Protein AF-A0A848WDL8-F1 (afdb_monomer_lite)

Radius of gyration: 18.48 Å; chains: 1; bounding box: 43×24×56 Å

pLDDT: mean 81.34, std 10.15, range [58.34, 93.75]

Secondary structure (DSSP, 8-state):
-HHHHHHHHHHHHHHHHHHHHHHHHHHHHHTS---GGGGGSHHHHHHHHHHHHHHHHHHHHHHHHHHHS-----

Sequence (74 aa):
TYIVATFFGIIPGTFVYASVGNGLGALFDAGDDPDLGIIFEPQFLAPLIGLAVLAVIPVIYKKFQKSRNQAPSA

Foldseek 3Di:
DVVVCCVVVCVLVVVLVVLQVVLVVVVVVVVDDDDPCSCVDCSNVVSVVSVVCVVCVVVVVVVVVVVVPPDPPD

Structure (mmCIF, N/CA/C/O backbone):
data_AF-A0A848WDL8-F1
#
_entry.id   AF-A0A848WDL8-F1
#
loop_
_atom_site.group_PDB
_atom_site.id
_atom_site.type_symbol
_atom_site.label_atom_id
_atom_site.label_alt_id
_atom_site.label_comp_id
_atom_site.label_asym_id
_atom_site.label_entity_id
_atom_site.label_seq_id
_atom_site.pdbx_PDB_ins_code
_atom_site.Cartn_x
_atom_site.Cartn_y
_atom_site.Cartn_z
_atom_site.occupancy
_atom_site.B_iso_or_equiv
_atom_site.auth_seq_id
_atom_site.auth_comp_id
_atom_site.auth_asym_id
_atom_site.auth_atom_id
_atom_site.pdbx_PDB_model_num
ATOM 1 N N . THR A 1 1 ? -23.444 -10.475 5.585 1.00 68.19 1 THR A N 1
ATOM 2 C CA . THR A 1 1 ? -22.589 -9.368 5.087 1.00 68.19 1 THR A CA 1
ATOM 3 C C . THR A 1 1 ? -21.106 -9.725 4.952 1.00 68.19 1 THR A C 1
ATOM 5 O O . THR A 1 1 ? -20.349 -8.889 4.487 1.00 68.19 1 THR A O 1
ATOM 8 N N . TYR A 1 2 ? -20.668 -10.952 5.286 1.00 86.69 2 TYR A N 1
ATOM 9 C CA . TYR A 1 2 ? -19.247 -11.346 5.241 1.00 86.69 2 TYR A CA 1
ATOM 10 C C . TYR A 1 2 ? -18.608 -11.201 3.848 1.00 86.69 2 TYR A C 1
ATOM 12 O O . TYR A 1 2 ? -17.600 -10.523 3.723 1.00 86.69 2 TYR A O 1
ATOM 20 N N . ILE A 1 3 ? -19.241 -11.733 2.792 1.00 93.75 3 ILE A N 1
ATOM 21 C CA . ILE A 1 3 ? -18.730 -11.641 1.408 1.00 93.75 3 ILE A CA 1
ATOM 22 C C . ILE A 1 3 ? -18.526 -10.183 0.982 1.00 93.75 3 ILE A C 1
ATOM 24 O O . ILE A 1 3 ? -17.481 -9.840 0.448 1.00 93.75 3 ILE A O 1
ATOM 28 N N . VAL A 1 4 ? -19.502 -9.319 1.265 1.00 93.50 4 VAL A N 1
ATOM 29 C CA . VAL A 1 4 ? -19.445 -7.892 0.923 1.00 93.50 4 VAL A CA 1
ATOM 30 C C . VAL A 1 4 ? -18.315 -7.194 1.685 1.00 93.50 4 VAL A C 1
ATOM 32 O O . VAL A 1 4 ? -17.529 -6.468 1.086 1.00 93.50 4 VAL A O 1
ATOM 35 N N . ALA A 1 5 ? -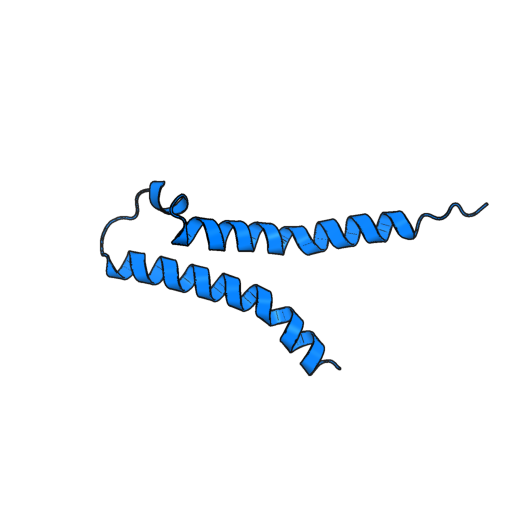18.185 -7.454 2.989 1.00 90.50 5 ALA A N 1
ATOM 36 C CA . ALA A 1 5 ? -17.114 -6.887 3.805 1.00 90.50 5 ALA A CA 1
ATOM 37 C C . ALA A 1 5 ? -15.722 -7.341 3.331 1.00 90.50 5 ALA A C 1
ATOM 39 O O . ALA A 1 5 ? -14.816 -6.519 3.221 1.00 90.50 5 ALA A O 1
ATOM 40 N N . THR A 1 6 ? -15.563 -8.623 2.997 1.00 91.25 6 THR A N 1
ATOM 41 C CA . THR A 1 6 ? -14.314 -9.172 2.454 1.00 91.25 6 THR A CA 1
ATOM 42 C C . THR A 1 6 ? -13.998 -8.596 1.079 1.00 91.25 6 THR A C 1
ATOM 44 O O . THR A 1 6 ? -12.861 -8.198 0.838 1.00 91.25 6 THR A O 1
ATOM 47 N N . PHE A 1 7 ? -14.998 -8.499 0.198 1.00 92.88 7 PHE A N 1
ATOM 48 C CA . PHE A 1 7 ? -14.841 -7.940 -1.142 1.00 92.88 7 PHE A CA 1
ATOM 49 C C . PHE A 1 7 ? -14.291 -6.513 -1.069 1.00 92.88 7 PHE A C 1
ATOM 51 O O . PHE A 1 7 ? -13.227 -6.234 -1.613 1.00 92.88 7 PHE A O 1
ATOM 58 N N . PHE A 1 8 ? -14.939 -5.634 -0.302 1.00 91.62 8 PHE A N 1
ATOM 59 C CA . PHE A 1 8 ? -14.474 -4.255 -0.145 1.00 91.62 8 PHE A CA 1
ATOM 60 C C . PHE A 1 8 ? -13.173 -4.129 0.655 1.00 91.62 8 PHE A C 1
ATOM 62 O O . PHE A 1 8 ? -12.378 -3.237 0.374 1.00 91.62 8 PHE A O 1
ATOM 69 N N . GLY A 1 9 ? -12.932 -5.009 1.629 1.00 89.25 9 GLY A N 1
ATOM 70 C CA . GLY A 1 9 ? -11.715 -4.980 2.439 1.00 89.25 9 GLY A CA 1
ATOM 71 C C . GLY A 1 9 ? -10.453 -5.382 1.670 1.00 89.25 9 GLY A C 1
ATOM 72 O O . GLY A 1 9 ? -9.395 -4.801 1.896 1.00 89.25 9 GLY A O 1
ATOM 73 N N . ILE A 1 10 ? -10.555 -6.350 0.754 1.00 92.75 10 ILE A N 1
ATOM 74 C CA . ILE A 1 10 ? -9.403 -6.882 0.009 1.00 92.75 10 ILE A CA 1
ATOM 75 C C . ILE A 1 10 ? -9.036 -6.004 -1.194 1.00 92.75 10 ILE A C 1
ATOM 77 O O . ILE A 1 10 ? -7.843 -5.827 -1.443 1.00 92.75 10 ILE A O 1
ATOM 81 N N . ILE A 1 11 ? -10.020 -5.412 -1.891 1.00 92.50 11 ILE A N 1
ATOM 82 C CA . ILE A 1 11 ? -9.818 -4.566 -3.089 1.00 92.50 11 ILE A CA 1
ATOM 83 C C . ILE A 1 11 ? -8.630 -3.595 -2.968 1.00 92.50 11 ILE A C 1
ATOM 85 O O . ILE A 1 11 ? -7.737 -3.660 -3.819 1.00 92.50 11 ILE A O 1
ATOM 89 N N . PRO A 1 12 ? -8.561 -2.718 -1.946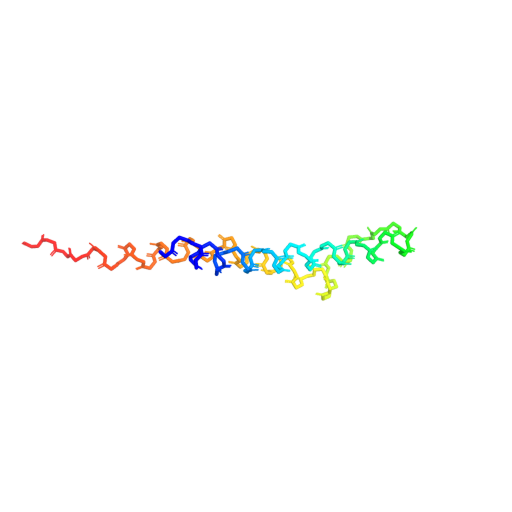 1.00 86.62 12 PRO A N 1
ATOM 90 C CA . PRO A 1 12 ? -7.481 -1.739 -1.858 1.00 86.62 12 PRO A CA 1
ATOM 91 C C . PRO A 1 12 ? -6.104 -2.398 -1.700 1.00 86.62 12 PRO A C 1
ATOM 93 O O . PRO A 1 12 ? -5.144 -1.956 -2.329 1.00 86.62 12 PRO A O 1
ATOM 96 N N . GLY A 1 13 ? -6.006 -3.488 -0.932 1.00 87.31 13 GLY A N 1
ATOM 97 C CA . GLY A 1 13 ? -4.761 -4.246 -0.781 1.00 87.31 13 GLY A CA 1
ATOM 98 C C . GLY A 1 13 ? -4.332 -4.926 -2.080 1.00 87.31 13 GLY A C 1
ATOM 99 O O . GLY A 1 13 ? -3.174 -4.824 -2.481 1.00 87.31 13 GLY A O 1
ATOM 100 N N . THR A 1 14 ? -5.273 -5.562 -2.783 1.00 91.06 14 THR A N 1
ATOM 101 C CA . THR A 1 14 ? -4.994 -6.219 -4.069 1.00 91.06 14 THR A CA 1
ATOM 102 C C . THR A 1 14 ? -4.595 -5.243 -5.162 1.00 91.06 14 THR A C 1
ATOM 104 O O . THR A 1 14 ? -3.713 -5.562 -5.951 1.00 91.06 14 THR A O 1
ATOM 107 N N . PHE A 1 15 ? -5.195 -4.051 -5.201 1.00 90.50 15 PHE A N 1
ATOM 108 C CA . PHE A 1 15 ? -4.853 -3.030 -6.187 1.00 90.50 15 PHE A CA 1
ATOM 109 C C . PHE A 1 15 ? -3.389 -2.597 -6.053 1.00 90.50 15 PHE A C 1
ATOM 111 O O . PHE A 1 15 ? -2.647 -2.574 -7.036 1.00 90.50 15 PHE A O 1
ATOM 118 N N . VAL A 1 16 ? -2.950 -2.318 -4.824 1.00 88.69 16 VAL A N 1
ATOM 119 C CA . VAL A 1 16 ? -1.561 -1.932 -4.560 1.00 88.69 16 VAL A CA 1
ATOM 120 C C . VAL A 1 16 ? -0.605 -3.089 -4.850 1.00 88.69 16 VAL A C 1
ATOM 122 O O . VAL A 1 16 ? 0.402 -2.883 -5.523 1.00 88.69 16 VAL A O 1
ATOM 125 N N . TYR A 1 17 ? -0.943 -4.312 -4.430 1.00 87.62 17 TYR A N 1
ATOM 126 C CA . TYR A 1 17 ? -0.129 -5.500 -4.703 1.00 87.62 17 TYR A CA 1
ATOM 127 C C . TYR A 1 17 ? 0.057 -5.759 -6.209 1.00 87.62 17 TYR A C 1
ATOM 129 O O . TYR A 1 17 ? 1.181 -5.959 -6.667 1.00 87.62 17 TYR A O 1
ATOM 137 N N . ALA A 1 18 ? -1.021 -5.683 -6.995 1.00 89.56 18 ALA A N 1
ATOM 138 C CA . ALA A 1 18 ? -0.965 -5.832 -8.448 1.00 89.56 18 ALA A CA 1
ATOM 139 C C . ALA A 1 18 ? -0.136 -4.721 -9.117 1.00 89.56 18 ALA A C 1
ATOM 141 O O . ALA A 1 18 ? 0.613 -4.990 -10.052 1.00 89.56 18 ALA A O 1
ATOM 142 N N . SER A 1 19 ? -0.224 -3.486 -8.610 1.00 86.75 19 SER A N 1
ATOM 143 C CA . SER A 1 19 ? 0.540 -2.347 -9.136 1.00 86.75 19 SER A CA 1
ATOM 144 C C . SER A 1 19 ? 2.050 -2.517 -8.923 1.00 86.75 19 SER A C 1
ATOM 146 O O . SER A 1 19 ? 2.824 -2.253 -9.839 1.00 86.75 19 SER A O 1
ATOM 148 N N . VAL A 1 20 ? 2.470 -3.018 -7.751 1.00 85.44 20 VAL A N 1
ATOM 149 C CA . VAL A 1 20 ? 3.881 -3.361 -7.481 1.00 85.44 20 VAL A CA 1
ATOM 150 C C . VAL A 1 20 ? 4.365 -4.455 -8.433 1.00 85.44 20 VAL A C 1
ATOM 152 O O . VAL A 1 20 ? 5.430 -4.319 -9.029 1.00 85.44 20 VAL A O 1
ATOM 155 N N . GLY A 1 21 ? 3.581 -5.525 -8.602 1.00 84.00 21 GLY A N 1
ATOM 156 C CA . GLY A 1 21 ? 3.934 -6.625 -9.502 1.00 84.00 21 GLY A CA 1
ATOM 157 C C . GLY A 1 21 ? 4.099 -6.179 -10.957 1.00 84.00 21 GLY A C 1
ATOM 158 O O . GLY A 1 21 ? 5.046 -6.600 -11.612 1.00 84.00 21 GLY A O 1
ATOM 159 N N . ASN A 1 22 ? 3.230 -5.285 -11.439 1.00 84.50 22 ASN A N 1
ATOM 160 C CA . ASN A 1 22 ? 3.321 -4.726 -12.790 1.00 84.50 22 ASN A CA 1
ATOM 161 C C . ASN A 1 22 ? 4.604 -3.904 -12.996 1.00 84.50 22 ASN A C 1
ATOM 163 O O . ASN A 1 22 ? 5.275 -4.057 -14.012 1.00 84.50 22 ASN A O 1
ATOM 167 N N . GLY A 1 23 ? 4.977 -3.078 -12.011 1.00 80.00 23 GLY A N 1
ATOM 168 C CA . GLY A 1 23 ? 6.240 -2.340 -12.054 1.00 80.00 23 GLY A CA 1
ATOM 169 C C . GLY A 1 23 ? 7.444 -3.282 -12.099 1.00 80.00 23 GLY A C 1
ATOM 170 O O . GLY A 1 23 ? 8.319 -3.124 -12.941 1.00 80.00 23 GLY A O 1
ATOM 171 N N . LEU A 1 24 ? 7.488 -4.289 -11.218 1.00 79.44 24 LEU A N 1
ATOM 172 C CA . LEU A 1 24 ? 8.604 -5.243 -11.176 1.00 79.44 24 LEU A CA 1
ATOM 173 C C . LEU A 1 24 ? 8.701 -6.083 -12.458 1.00 79.44 24 LEU A C 1
ATOM 175 O O . LEU A 1 24 ? 9.805 -6.328 -12.928 1.00 79.44 24 LEU A O 1
ATOM 179 N N . GLY A 1 25 ? 7.568 -6.478 -13.048 1.00 79.38 25 GLY A N 1
ATOM 180 C CA . GLY A 1 25 ? 7.533 -7.154 -14.348 1.00 79.38 25 GLY A CA 1
ATOM 181 C C . GLY A 1 2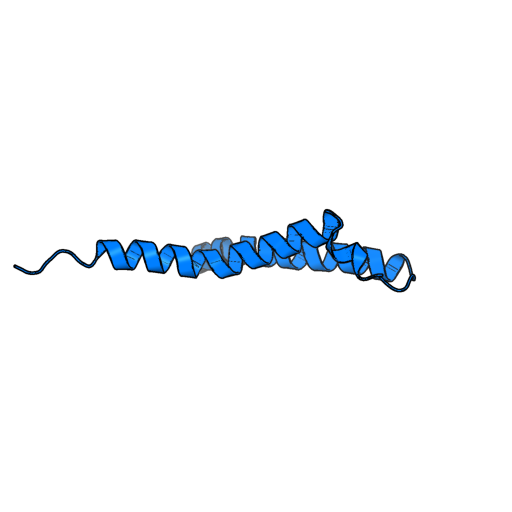5 ? 8.201 -6.327 -15.445 1.00 79.38 25 GLY A C 1
ATOM 182 O O . GLY A 1 25 ? 9.064 -6.840 -16.147 1.00 79.38 25 GLY A O 1
ATOM 183 N N . ALA A 1 26 ? 7.901 -5.026 -15.507 1.00 75.25 26 ALA A N 1
ATOM 184 C CA . ALA A 1 26 ? 8.539 -4.117 -16.458 1.00 75.25 26 ALA A CA 1
ATOM 185 C C . ALA A 1 26 ? 10.064 -3.990 -16.250 1.00 75.25 26 ALA A C 1
ATOM 187 O O . ALA A 1 26 ? 10.792 -3.835 -17.227 1.00 75.25 26 ALA A O 1
ATOM 188 N N . LEU A 1 27 ? 10.560 -4.093 -15.006 1.00 72.44 27 LEU A N 1
ATOM 189 C CA . LEU A 1 27 ? 12.008 -4.127 -14.730 1.00 72.44 27 LEU A CA 1
ATOM 190 C C . LEU A 1 27 ? 12.652 -5.426 -15.189 1.00 72.44 27 LEU A C 1
ATOM 192 O O . LEU A 1 27 ? 13.718 -5.406 -15.796 1.00 72.44 27 LEU A O 1
ATOM 196 N N . PHE A 1 28 ? 12.013 -6.556 -14.896 1.00 77.56 28 PHE A N 1
ATOM 197 C CA . PHE A 1 28 ? 12.533 -7.857 -15.298 1.00 77.56 28 PHE A CA 1
ATOM 198 C C . PHE A 1 28 ? 12.543 -8.013 -16.825 1.00 77.56 28 PHE A C 1
ATOM 200 O O . PHE A 1 28 ? 13.497 -8.575 -17.359 1.00 77.56 28 PHE A O 1
ATOM 207 N N . ASP A 1 29 ? 11.549 -7.456 -17.525 1.00 77.38 29 ASP A N 1
ATOM 208 C CA . ASP A 1 29 ? 11.494 -7.416 -18.993 1.00 77.38 29 ASP A CA 1
ATOM 209 C C . ASP A 1 29 ? 12.560 -6.487 -19.602 1.00 77.38 29 ASP A C 1
ATOM 211 O O . ASP A 1 29 ? 13.045 -6.747 -20.705 1.00 77.38 29 ASP A O 1
ATOM 215 N N . ALA A 1 30 ? 12.951 -5.419 -18.895 1.00 73.12 30 ALA A N 1
ATOM 216 C CA . ALA A 1 30 ? 14.017 -4.514 -19.328 1.00 73.12 30 ALA A CA 1
ATOM 217 C C . ALA A 1 30 ? 15.416 -5.158 -19.249 1.00 73.12 30 ALA A C 1
ATOM 219 O O . ALA A 1 30 ? 16.323 -4.712 -19.949 1.00 73.12 30 ALA A O 1
ATOM 220 N N . GLY A 1 31 ? 15.587 -6.218 -18.447 1.00 67.19 31 GLY A N 1
ATOM 221 C CA . GLY A 1 31 ? 16.810 -7.029 -18.384 1.00 67.19 31 GLY A CA 1
ATOM 222 C C . GLY A 1 31 ? 18.055 -6.312 -17.847 1.00 67.19 31 GLY A C 1
ATOM 223 O O . GLY A 1 31 ? 19.145 -6.877 -17.922 1.00 67.19 31 GLY A O 1
ATOM 224 N N . ASP A 1 32 ? 17.899 -5.094 -17.327 1.00 63.94 32 ASP A N 1
ATOM 225 C CA . ASP A 1 32 ? 18.969 -4.259 -16.779 1.00 63.94 32 ASP A CA 1
ATOM 226 C C . ASP A 1 32 ? 19.003 -4.379 -15.247 1.00 63.94 32 ASP A C 1
ATOM 228 O O . ASP A 1 32 ? 17.962 -4.594 -14.618 1.00 63.94 32 ASP A O 1
ATOM 232 N N . ASP A 1 33 ? 20.183 -4.256 -14.635 1.00 66.94 33 ASP A N 1
ATOM 233 C CA . ASP A 1 33 ? 20.306 -4.263 -13.173 1.00 66.94 33 ASP A CA 1
ATOM 234 C C . ASP A 1 33 ? 19.622 -2.999 -12.623 1.00 66.94 33 ASP A C 1
ATOM 236 O O . ASP A 1 33 ? 20.075 -1.885 -12.910 1.00 66.94 33 ASP A O 1
ATOM 240 N N . PRO A 1 34 ? 18.521 -3.119 -11.855 1.00 66.50 34 PRO A N 1
ATOM 241 C CA . PRO A 1 34 ? 17.794 -1.950 -11.396 1.00 66.50 34 PRO A CA 1
ATOM 242 C C . PRO A 1 34 ? 18.669 -1.162 -10.421 1.00 66.50 34 PRO A C 1
ATOM 244 O O . PRO A 1 34 ? 18.923 -1.596 -9.295 1.00 66.50 34 PRO A O 1
ATOM 247 N N . ASP A 1 35 ? 19.115 0.019 -10.849 1.00 72.69 35 ASP A N 1
ATOM 248 C CA . ASP A 1 35 ? 19.766 0.969 -9.956 1.00 72.69 35 ASP A CA 1
ATOM 249 C C . ASP A 1 35 ? 18.772 1.385 -8.855 1.00 72.69 35 ASP A C 1
ATOM 251 O O . ASP A 1 35 ? 17.556 1.460 -9.063 1.00 72.69 35 ASP A O 1
ATOM 255 N N . LEU A 1 36 ? 19.276 1.707 -7.666 1.00 71.94 36 LEU A N 1
ATOM 256 C CA . LEU A 1 36 ? 18.470 2.160 -6.530 1.00 71.94 36 LEU A CA 1
ATOM 257 C C . LEU A 1 36 ? 17.640 3.412 -6.864 1.00 71.94 36 LEU A C 1
ATOM 259 O O . LEU A 1 36 ? 16.675 3.703 -6.163 1.00 71.94 36 LEU A O 1
ATOM 263 N N . GLY A 1 37 ? 17.975 4.133 -7.938 1.00 76.06 37 GLY A N 1
ATOM 264 C CA . GLY A 1 37 ? 17.188 5.244 -8.473 1.00 76.06 37 GLY A CA 1
ATOM 265 C C . GLY A 1 37 ? 15.775 4.861 -8.932 1.00 76.06 37 GLY A C 1
ATOM 266 O O . GLY A 1 37 ? 14.873 5.696 -8.858 1.00 76.06 37 GLY A O 1
ATOM 267 N N . ILE A 1 38 ? 15.538 3.604 -9.320 1.00 78.31 38 ILE A N 1
ATOM 268 C CA . ILE A 1 38 ? 14.252 3.156 -9.877 1.00 78.31 38 ILE A CA 1
ATOM 269 C C . ILE A 1 38 ? 13.105 3.268 -8.867 1.00 78.31 38 ILE A C 1
ATOM 271 O O . ILE A 1 38 ? 11.968 3.545 -9.237 1.00 78.31 38 ILE A O 1
ATOM 275 N N . ILE A 1 39 ? 13.392 3.155 -7.566 1.00 79.75 39 ILE A N 1
ATOM 276 C CA . ILE A 1 39 ? 12.371 3.286 -6.514 1.00 79.75 39 ILE A CA 1
ATOM 277 C C . ILE A 1 39 ? 11.757 4.693 -6.464 1.00 79.75 39 ILE A C 1
ATOM 279 O O . ILE A 1 39 ? 10.663 4.863 -5.925 1.00 79.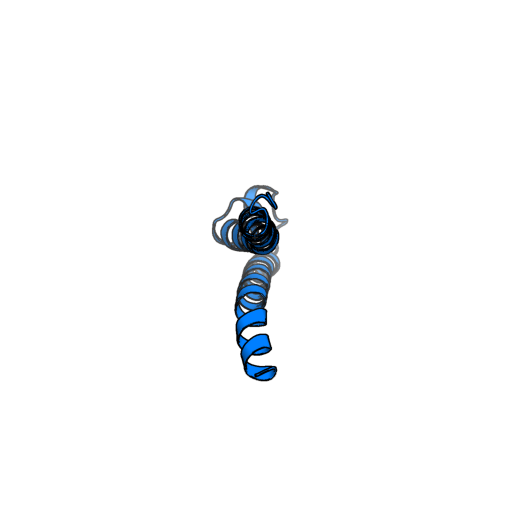75 39 ILE A O 1
ATOM 283 N N . PHE A 1 40 ? 12.462 5.697 -7.000 1.00 80.56 40 PHE A N 1
ATOM 284 C CA . PHE A 1 40 ? 11.993 7.078 -7.088 1.00 80.56 40 PHE A CA 1
ATOM 285 C C . PHE A 1 40 ? 11.155 7.341 -8.338 1.00 80.56 40 PHE A C 1
ATOM 287 O O . PHE A 1 40 ? 10.512 8.389 -8.423 1.00 80.56 40 PHE A O 1
ATOM 294 N N . GLU A 1 41 ? 11.112 6.412 -9.295 1.00 83.19 41 GLU A N 1
ATOM 295 C CA . GLU A 1 41 ? 10.246 6.578 -10.450 1.00 83.19 41 GLU A CA 1
ATOM 296 C C . GLU A 1 41 ? 8.772 6.461 -10.050 1.00 83.19 41 GLU A C 1
ATOM 298 O O . GLU A 1 41 ? 8.414 5.608 -9.231 1.00 83.19 41 GLU A O 1
ATOM 303 N N . PRO A 1 42 ? 7.875 7.256 -10.661 1.00 82.06 42 PRO A N 1
ATOM 304 C CA . PRO A 1 42 ? 6.459 7.272 -10.302 1.00 82.06 42 PRO A CA 1
ATOM 305 C C . PRO A 1 42 ? 5.796 5.889 -10.326 1.00 82.06 42 PRO A C 1
ATOM 307 O O . PRO A 1 42 ? 4.923 5.617 -9.503 1.00 82.06 42 PRO A O 1
ATOM 310 N N . GLN A 1 43 ? 6.230 5.011 -11.234 1.00 81.88 43 GLN A N 1
ATOM 311 C CA . GLN A 1 43 ? 5.703 3.654 -11.382 1.00 81.88 43 GLN A CA 1
ATOM 312 C C . GLN A 1 43 ? 6.011 2.727 -10.191 1.00 81.88 43 GLN A C 1
ATOM 314 O O . GLN A 1 43 ? 5.217 1.829 -9.919 1.00 81.88 43 GLN A O 1
ATOM 319 N N . PHE A 1 44 ? 7.083 2.975 -9.431 1.00 81.81 44 PHE A N 1
ATOM 320 C CA . PHE A 1 44 ? 7.426 2.231 -8.206 1.00 81.81 44 PHE A CA 1
ATOM 321 C C . PHE A 1 44 ? 7.082 3.012 -6.944 1.00 81.81 44 PHE A C 1
ATOM 323 O O . PHE A 1 44 ? 6.571 2.453 -5.969 1.00 81.81 44 PHE A O 1
ATOM 330 N N . LEU A 1 45 ? 7.300 4.325 -6.983 1.00 85.19 45 LEU A N 1
ATOM 331 C CA . LEU A 1 45 ? 7.060 5.225 -5.871 1.00 85.19 45 LEU A CA 1
ATOM 332 C C . LEU A 1 45 ? 5.571 5.290 -5.514 1.00 85.19 45 LEU A C 1
ATOM 334 O O . LEU A 1 45 ? 5.227 5.251 -4.333 1.00 85.19 45 LEU A O 1
ATOM 338 N N . ALA A 1 46 ? 4.670 5.351 -6.502 1.00 87.00 46 ALA A N 1
ATOM 339 C CA . ALA A 1 46 ? 3.235 5.426 -6.232 1.00 87.00 46 ALA A CA 1
ATOM 340 C C . ALA A 1 46 ? 2.694 4.159 -5.534 1.00 87.00 46 ALA A C 1
ATOM 342 O O . ALA A 1 46 ? 2.025 4.305 -4.505 1.00 87.00 46 ALA A O 1
ATOM 343 N N . PRO A 1 47 ? 3.008 2.925 -5.982 1.00 86.00 47 PRO A N 1
ATOM 344 C CA . PRO A 1 47 ? 2.666 1.715 -5.233 1.00 86.00 47 PRO A CA 1
ATOM 345 C C . PRO A 1 47 ? 3.301 1.651 -3.838 1.00 86.00 47 PRO A C 1
ATOM 347 O O . PRO A 1 47 ? 2.632 1.250 -2.885 1.00 86.00 47 PRO A O 1
ATOM 350 N N . LEU A 1 48 ? 4.559 2.081 -3.686 1.00 87.50 48 LEU A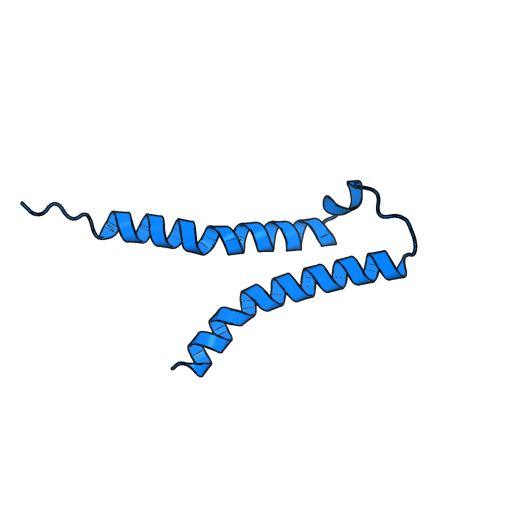 N 1
ATOM 351 C CA . LEU A 1 48 ? 5.257 2.084 -2.397 1.00 87.50 48 LEU A CA 1
ATOM 352 C C . LEU A 1 48 ? 4.594 3.038 -1.390 1.00 87.50 48 LEU A C 1
ATOM 354 O O . LEU A 1 48 ? 4.337 2.665 -0.244 1.00 87.50 48 LEU A O 1
ATOM 358 N N . ILE A 1 49 ? 4.246 4.250 -1.833 1.00 89.44 49 ILE A N 1
ATOM 359 C CA . ILE A 1 49 ? 3.460 5.204 -1.043 1.00 89.44 49 ILE A CA 1
ATOM 360 C C . ILE A 1 49 ? 2.074 4.622 -0.743 1.00 89.44 49 ILE A C 1
ATOM 362 O O . ILE A 1 49 ? 1.606 4.723 0.390 1.00 89.44 49 ILE A O 1
ATOM 366 N N . GLY A 1 50 ? 1.438 3.959 -1.713 1.00 89.06 50 GLY A N 1
ATOM 367 C CA . GLY A 1 50 ? 0.170 3.255 -1.520 1.00 89.06 50 GLY A CA 1
ATOM 368 C C . GLY A 1 50 ? 0.234 2.221 -0.392 1.00 89.06 50 GLY A C 1
ATOM 369 O O . GLY A 1 50 ? -0.638 2.214 0.478 1.00 89.06 50 GLY A O 1
ATOM 370 N N . LEU A 1 51 ? 1.291 1.402 -0.345 1.00 87.44 51 LEU A N 1
ATOM 371 C CA . LEU A 1 51 ? 1.533 0.446 0.743 1.00 87.44 51 LEU A CA 1
ATOM 372 C C . LEU A 1 51 ? 1.731 1.147 2.087 1.00 87.44 51 LEU A C 1
ATOM 374 O O . LEU A 1 51 ? 1.119 0.748 3.079 1.00 87.44 51 LEU A O 1
ATOM 378 N N . ALA A 1 52 ? 2.557 2.194 2.127 1.00 89.75 52 ALA A N 1
ATOM 379 C CA . ALA A 1 52 ? 2.813 2.949 3.349 1.00 89.75 52 ALA A CA 1
ATOM 380 C C . ALA A 1 52 ? 1.520 3.565 3.908 1.00 89.75 52 ALA A C 1
ATOM 382 O O . ALA A 1 52 ? 1.231 3.446 5.100 1.00 89.75 52 ALA A O 1
ATOM 383 N N . VAL A 1 53 ? 0.696 4.159 3.042 1.00 92.06 53 VAL A N 1
ATOM 384 C CA . VAL A 1 53 ? -0.610 4.711 3.414 1.00 92.06 53 VAL A CA 1
ATOM 385 C C . VAL A 1 53 ? -1.536 3.605 3.919 1.00 92.06 53 VAL A C 1
ATOM 387 O O . VAL A 1 53 ? -2.084 3.740 5.013 1.00 92.06 53 VAL A O 1
ATOM 390 N N . LEU A 1 54 ? -1.670 2.487 3.194 1.00 88.69 54 LEU A N 1
ATOM 391 C CA . LEU A 1 54 ? -2.508 1.357 3.617 1.00 88.69 54 LEU A CA 1
ATOM 392 C C . LEU A 1 54 ? -2.104 0.797 4.984 1.00 88.69 54 LEU A C 1
ATOM 394 O O . LEU A 1 54 ? -2.975 0.510 5.805 1.00 88.69 54 LEU A O 1
ATOM 398 N N . ALA A 1 55 ? -0.804 0.689 5.259 1.00 89.06 55 ALA A N 1
ATOM 399 C CA . ALA A 1 55 ? -0.295 0.226 6.547 1.00 89.06 55 ALA A CA 1
ATOM 400 C C . ALA A 1 55 ? -0.618 1.202 7.696 1.00 89.06 55 ALA A C 1
ATOM 402 O O . ALA A 1 55 ? -0.858 0.781 8.830 1.00 89.06 55 ALA A O 1
ATOM 403 N N . VAL A 1 56 ? -0.661 2.507 7.410 1.00 91.44 56 VAL A N 1
ATOM 404 C CA . VAL A 1 56 ? -0.880 3.568 8.404 1.00 91.44 56 VAL A CA 1
ATOM 405 C C . VAL A 1 56 ? -2.369 3.854 8.658 1.00 91.44 56 VAL A C 1
ATOM 407 O O . VAL A 1 56 ? -2.734 4.220 9.780 1.00 91.44 56 VAL A O 1
ATOM 410 N N . ILE A 1 57 ? -3.255 3.626 7.681 1.00 90.69 57 ILE A N 1
ATOM 411 C CA . ILE A 1 57 ? -4.718 3.785 7.813 1.00 90.69 57 ILE A CA 1
ATOM 412 C C . ILE A 1 57 ? -5.293 3.161 9.102 1.00 90.69 57 ILE A C 1
ATOM 414 O O . ILE A 1 57 ? -5.967 3.883 9.846 1.00 90.69 57 ILE A O 1
ATOM 418 N N . PRO A 1 58 ? -5.048 1.876 9.439 1.00 85.19 58 PRO A N 1
ATOM 419 C CA . PRO A 1 58 ? -5.636 1.267 10.633 1.00 85.19 58 PRO A CA 1
ATOM 420 C C . PRO A 1 58 ? -5.099 1.877 11.933 1.00 85.19 58 PRO A C 1
ATOM 422 O O . PRO A 1 58 ? -5.828 1.953 12.925 1.00 85.19 58 PRO A O 1
ATOM 425 N N . VAL A 1 59 ? -3.845 2.339 11.936 1.00 90.12 59 VAL A N 1
ATOM 426 C CA . VAL A 1 59 ? -3.214 2.992 13.092 1.00 90.12 59 VAL A CA 1
ATOM 427 C C . VAL A 1 59 ? -3.876 4.340 13.356 1.00 90.12 59 VAL A C 1
ATOM 429 O O . VAL A 1 59 ? -4.286 4.621 14.484 1.00 90.12 59 VAL A O 1
ATOM 432 N N . ILE A 1 60 ? -4.036 5.150 12.307 1.00 89.69 60 ILE A N 1
ATOM 433 C CA . ILE A 1 60 ? -4.703 6.451 12.377 1.00 89.69 60 ILE A CA 1
ATOM 434 C C . ILE A 1 60 ? -6.170 6.280 12.790 1.00 89.69 60 ILE A C 1
ATOM 436 O O . ILE A 1 60 ? -6.630 6.949 13.718 1.00 89.69 60 ILE A O 1
ATOM 440 N N . TYR A 1 61 ? -6.887 5.339 12.169 1.00 88.62 61 TYR A N 1
ATOM 441 C CA . TYR A 1 61 ? -8.282 5.042 12.495 1.00 88.62 61 TYR A CA 1
ATOM 442 C C . TYR A 1 61 ? -8.458 4.669 13.974 1.00 88.62 61 TYR A C 1
ATOM 444 O O . TYR A 1 61 ? -9.268 5.271 14.684 1.00 88.62 61 TYR A O 1
ATOM 452 N N . LYS A 1 62 ? -7.642 3.734 14.481 1.00 84.19 62 LYS A N 1
ATOM 453 C CA . LYS A 1 62 ? -7.669 3.333 15.896 1.00 84.19 62 LYS A CA 1
ATOM 454 C C . LYS A 1 62 ? -7.323 4.482 16.838 1.00 84.19 62 LYS A C 1
ATOM 456 O O . LYS A 1 62 ? -7.933 4.597 17.902 1.00 84.19 62 LYS A O 1
ATOM 461 N N . LYS A 1 63 ? -6.363 5.335 16.467 1.00 87.50 63 LYS A N 1
ATOM 462 C CA . LYS A 1 63 ? -5.963 6.499 17.268 1.00 87.50 63 LYS A CA 1
ATOM 463 C C . LYS A 1 63 ? -7.123 7.484 17.433 1.00 87.50 63 LYS A C 1
ATOM 465 O O . LYS A 1 63 ? -7.405 7.898 18.556 1.00 87.50 63 LYS A O 1
ATOM 470 N N . PHE A 1 64 ? -7.835 7.799 16.352 1.00 86.50 64 PHE A N 1
ATOM 471 C CA . PHE A 1 64 ? -9.000 8.686 16.411 1.00 86.50 64 PHE A CA 1
ATOM 472 C C . PHE A 1 64 ? -10.192 8.060 17.144 1.00 86.50 64 PHE A C 1
ATOM 474 O O . PHE A 1 64 ? -10.871 8.753 17.900 1.00 86.50 64 PHE A O 1
ATOM 481 N N . GLN A 1 65 ? -10.420 6.752 16.997 1.00 83.38 65 GLN A N 1
ATOM 482 C CA . GLN A 1 65 ? -11.485 6.058 17.726 1.00 83.38 65 GLN A CA 1
ATOM 483 C C . GLN A 1 65 ? -11.231 6.042 19.242 1.00 83.38 65 GLN A C 1
ATOM 485 O O . GLN A 1 65 ? -12.143 6.297 20.027 1.00 83.38 65 GLN A O 1
ATOM 490 N N . LYS A 1 66 ? -9.985 5.804 19.672 1.00 72.38 66 LYS A N 1
ATOM 491 C CA . LYS A 1 66 ? -9.620 5.765 21.098 1.00 72.38 66 LYS A CA 1
ATOM 492 C C . LYS A 1 66 ? -9.803 7.119 21.787 1.00 72.38 66 LYS A C 1
ATOM 494 O O . LYS A 1 66 ? -10.227 7.154 22.938 1.00 72.38 66 LYS A O 1
ATOM 499 N N . SER A 1 67 ? -9.568 8.217 21.067 1.00 65.31 67 SER A N 1
ATOM 500 C CA . SER A 1 67 ? -9.790 9.576 21.576 1.00 65.31 67 SER A CA 1
ATOM 501 C C . SER A 1 67 ? -11.271 9.905 21.805 1.00 65.31 67 SER A C 1
ATOM 503 O O . SER A 1 67 ? -11.577 10.835 22.541 1.00 65.31 67 SER A O 1
ATOM 505 N N . ARG A 1 68 ? -12.194 9.152 21.190 1.00 62.78 68 ARG A N 1
ATOM 506 C CA . ARG A 1 68 ? -13.646 9.382 21.267 1.00 62.78 68 ARG A CA 1
ATOM 507 C C . ARG A 1 68 ? -14.334 8.583 22.383 1.00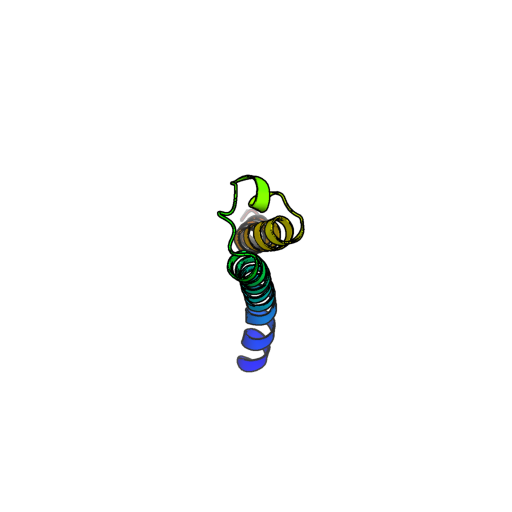 62.78 68 ARG A C 1
ATOM 509 O O . ARG A 1 68 ? -15.415 8.964 22.811 1.00 62.78 68 ARG A O 1
ATOM 516 N N . ASN A 1 69 ? -13.692 7.518 22.876 1.00 59.88 69 ASN A N 1
ATOM 517 C CA . ASN A 1 69 ? -14.188 6.681 23.981 1.00 59.88 69 ASN A CA 1
ATOM 518 C C . ASN A 1 69 ? -13.669 7.111 25.365 1.00 59.88 69 ASN A C 1
ATOM 520 O O . ASN A 1 69 ? -14.047 6.516 26.368 1.00 59.88 69 ASN A O 1
ATOM 524 N N . GLN A 1 70 ? -12.815 8.135 25.436 1.00 59.88 70 GLN A N 1
ATOM 525 C CA . GLN A 1 70 ? -12.406 8.779 26.686 1.00 59.88 70 GLN A CA 1
ATOM 526 C C . GLN A 1 70 ? -13.326 9.975 26.973 1.00 59.88 70 GLN A C 1
ATOM 528 O O . GLN A 1 70 ? -12.883 11.119 27.000 1.00 59.88 70 GLN A O 1
ATOM 533 N N . ALA A 1 71 ? -14.626 9.725 27.140 1.00 60.53 71 ALA A N 1
ATOM 534 C CA . ALA A 1 71 ? -15.465 10.673 27.867 1.00 60.53 71 ALA A CA 1
ATOM 535 C C . ALA A 1 71 ? -15.135 10.509 29.364 1.00 60.53 71 ALA A C 1
ATOM 537 O O . ALA A 1 71 ? -15.061 9.365 29.822 1.00 60.53 71 ALA A O 1
ATOM 538 N N . PRO A 1 72 ? -14.882 11.593 30.117 1.00 60.41 72 PRO A N 1
ATOM 539 C CA . PRO A 1 72 ? -14.562 11.495 31.533 1.00 60.41 72 PRO A CA 1
ATOM 540 C C . PRO A 1 72 ? -15.764 10.910 32.273 1.00 60.41 72 PRO A C 1
ATOM 542 O O . PRO A 1 72 ? -16.837 11.513 32.288 1.00 60.41 72 PRO A O 1
ATOM 545 N N . SER A 1 73 ? -15.586 9.735 32.870 1.00 58.34 73 SER A N 1
ATOM 546 C CA . SER A 1 73 ? -16.479 9.231 33.908 1.00 58.34 73 SER A CA 1
ATOM 547 C C . SER A 1 73 ? -16.313 10.147 35.124 1.00 58.34 73 SER A C 1
ATOM 549 O O . SER A 1 73 ? -15.344 10.001 35.870 1.00 58.34 73 SER A O 1
ATOM 551 N N . ALA A 1 74 ? -17.185 11.148 35.235 1.00 59.00 74 ALA A N 1
ATOM 552 C CA . ALA A 1 74 ? -17.404 11.919 36.455 1.00 59.00 74 ALA A CA 1
ATOM 553 C C . ALA A 1 74 ? -18.365 11.165 37.380 1.00 59.00 74 ALA A C 1
ATOM 555 O O . ALA A 1 74 ? -19.276 10.491 36.842 1.00 59.00 74 ALA A O 1
#